Protein AF-A0A857DC77-F1 (afdb_monomer_lite)

Secondary structure (DSSP, 8-state):
-HHHHHHHHHHHHT-PPPP-TTPPPHHHHHHHHHHHHHHHHHHHHHHHHHHHHHHHHHHHHHHHHHHHHHHHHHHHHHHHHHHHHHHHHHHHT-

Sequence (94 aa):
MKELIKQINKNIIDKNFHINLEGYSKEEVDSFMEQISTMLLIVAEKNDQKDQLISELEQYIVNYKKELDQLKLENARLEASVEKLKEARNTNAR

Structure (mmCIF, N/CA/C/O backbone):
data_AF-A0A857DC77-F1
#
_entry.id   AF-A0A857DC77-F1
#
loop_
_atom_site.group_PDB
_atom_site.id
_atom_site.type_symbol
_atom_site.label_atom_id
_atom_site.label_alt_id
_atom_site.label_comp_id
_atom_site.label_asym_id
_atom_site.label_entity_id
_atom_site.label_seq_id
_atom_site.pdbx_PDB_ins_code
_atom_site.Cartn_x
_atom_site.Cartn_y
_atom_site.Cartn_z
_atom_site.occupancy
_atom_site.B_iso_or_equiv
_atom_site.auth_seq_id
_atom_site.auth_comp_id
_atom_site.auth_asym_id
_atom_site.auth_atom_id
_atom_site.pdbx_PDB_model_num
ATOM 1 N N . MET A 1 1 ? -11.001 -1.998 2.925 1.00 72.38 1 MET A N 1
ATOM 2 C CA . MET A 1 1 ? -10.594 -2.342 4.309 1.00 72.38 1 MET A CA 1
ATOM 3 C C . MET A 1 1 ? -10.989 -1.262 5.317 1.00 72.38 1 MET A C 1
ATOM 5 O O . MET A 1 1 ? -11.599 -1.607 6.318 1.00 72.38 1 MET A O 1
ATOM 9 N N . LYS A 1 2 ? -10.751 0.027 5.031 1.00 74.06 2 LYS A N 1
ATOM 10 C CA . LYS A 1 2 ? -11.216 1.166 5.849 1.00 74.06 2 LYS A CA 1
ATOM 11 C C . LYS A 1 2 ? -12.691 1.117 6.258 1.00 74.06 2 LYS A C 1
ATOM 13 O O . LYS A 1 2 ? -12.992 1.196 7.441 1.00 74.06 2 LYS A O 1
ATOM 18 N N . GLU A 1 3 ? -13.594 0.919 5.297 1.00 81.06 3 GLU A N 1
ATOM 19 C CA . GLU A 1 3 ? -15.037 0.846 5.586 1.00 81.06 3 GLU A CA 1
ATOM 20 C C . GLU A 1 3 ? -15.401 -0.327 6.502 1.00 81.06 3 GLU A C 1
ATOM 22 O O . GLU A 1 3 ? -16.224 -0.181 7.401 1.00 81.06 3 GLU A O 1
ATOM 27 N N . LEU A 1 4 ? -14.720 -1.466 6.342 1.00 84.44 4 LEU A N 1
ATOM 28 C CA . LEU A 1 4 ? -14.904 -2.626 7.211 1.00 84.44 4 LEU A CA 1
ATOM 29 C C . LEU A 1 4 ? -14.463 -2.313 8.649 1.00 84.44 4 LEU A C 1
ATOM 31 O O . LEU A 1 4 ? -15.202 -2.590 9.587 1.00 84.44 4 LEU A O 1
ATOM 35 N N . ILE A 1 5 ? -13.289 -1.695 8.830 1.00 85.19 5 ILE A N 1
ATOM 36 C CA . ILE A 1 5 ? -12.789 -1.310 10.160 1.00 85.19 5 ILE A CA 1
ATOM 37 C C . ILE A 1 5 ? -13.693 -0.252 10.797 1.00 85.19 5 ILE A C 1
ATOM 39 O O . ILE A 1 5 ? -14.022 -0.357 11.974 1.00 85.19 5 ILE A O 1
ATOM 43 N N . LYS A 1 6 ? -14.168 0.726 10.021 1.00 84.00 6 LYS A N 1
ATOM 44 C CA . LYS A 1 6 ? -15.121 1.739 10.491 1.00 84.00 6 LYS A CA 1
ATOM 45 C C . LYS A 1 6 ? -16.428 1.106 10.969 1.00 84.00 6 LYS A C 1
ATOM 47 O O . LYS A 1 6 ? -16.955 1.493 12.010 1.00 84.00 6 LYS A O 1
ATOM 52 N N . GLN A 1 7 ? -16.928 0.111 10.240 1.00 88.62 7 GLN A N 1
ATOM 53 C CA . GLN A 1 7 ? -18.123 -0.633 10.618 1.00 88.62 7 GLN A CA 1
ATOM 54 C C . GLN A 1 7 ? -17.895 -1.490 11.873 1.00 88.62 7 GLN A C 1
ATOM 56 O O . GLN A 1 7 ? -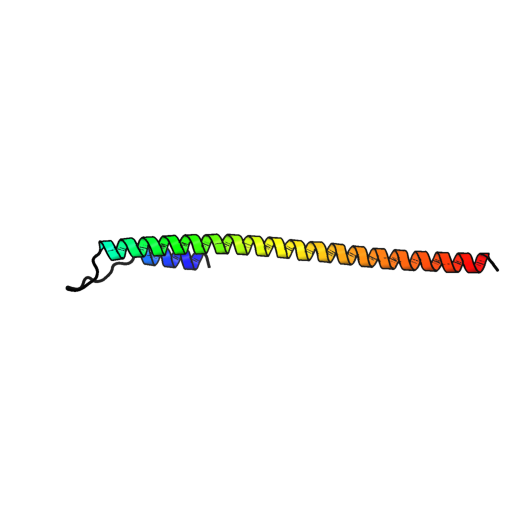18.759 -1.517 12.745 1.00 88.62 7 GLN A O 1
ATOM 61 N N . ILE A 1 8 ? -16.729 -2.131 12.012 1.00 89.69 8 ILE A N 1
ATOM 62 C CA . ILE A 1 8 ? -16.359 -2.878 13.224 1.00 89.69 8 ILE A CA 1
ATOM 63 C C . ILE A 1 8 ? -16.248 -1.942 14.434 1.00 89.69 8 ILE A C 1
ATOM 65 O O . ILE A 1 8 ? -16.841 -2.240 15.465 1.00 89.69 8 ILE A O 1
ATOM 69 N N . ASN A 1 9 ? -15.564 -0.801 14.312 1.00 88.44 9 ASN A N 1
ATOM 70 C CA . ASN A 1 9 ? -15.443 0.167 15.406 1.00 88.44 9 ASN A CA 1
ATOM 71 C C . ASN A 1 9 ? -16.807 0.701 15.838 1.00 88.44 9 ASN A C 1
ATOM 73 O O . ASN A 1 9 ? -17.082 0.779 17.032 1.00 88.44 9 ASN A O 1
ATOM 77 N N . LYS A 1 10 ? -17.695 0.993 14.883 1.00 89.69 10 LYS A N 1
ATOM 78 C CA . LYS A 1 10 ? -19.076 1.362 15.202 1.00 89.69 10 LYS A CA 1
ATOM 79 C C . LYS A 1 10 ? -19.787 0.250 15.977 1.00 89.69 10 LYS A C 1
ATOM 81 O O . LYS A 1 10 ? -20.396 0.518 17.003 1.00 89.69 10 LYS A O 1
ATOM 86 N N . ASN A 1 11 ? -19.662 -0.998 15.529 1.00 90.50 11 ASN A N 1
ATOM 87 C CA . ASN A 1 11 ? -20.270 -2.135 16.215 1.00 90.50 11 ASN A CA 1
ATOM 88 C C . ASN A 1 11 ? -19.715 -2.342 17.628 1.00 90.50 11 ASN A C 1
ATOM 90 O O . ASN A 1 11 ? -20.467 -2.791 18.482 1.00 90.50 11 ASN A O 1
ATOM 94 N N . ILE A 1 12 ? -18.432 -2.054 17.865 1.00 90.31 12 ILE A N 1
ATOM 95 C CA . ILE A 1 12 ? -17.801 -2.114 19.190 1.00 90.31 12 ILE A CA 1
ATOM 96 C C . ILE A 1 12 ? -18.405 -1.054 20.114 1.00 90.31 12 ILE A C 1
ATOM 98 O O . ILE A 1 12 ? -18.820 -1.387 21.219 1.00 90.31 12 ILE A O 1
ATOM 102 N N . ILE A 1 13 ? -18.492 0.192 19.642 1.00 88.06 13 ILE A N 1
ATOM 103 C CA . ILE A 1 13 ? -19.011 1.328 20.417 1.00 88.06 13 ILE A CA 1
ATOM 104 C C . ILE A 1 13 ? -20.497 1.141 20.739 1.00 88.06 13 ILE A C 1
ATOM 106 O O . ILE A 1 13 ? -20.927 1.375 21.863 1.00 88.06 13 ILE A O 1
ATOM 110 N N . ASP A 1 14 ? -21.277 0.678 19.764 1.00 91.00 14 ASP A N 1
ATOM 111 C CA . ASP A 1 14 ? -22.725 0.526 19.903 1.00 91.00 14 ASP A CA 1
ATOM 112 C C . ASP A 1 14 ? -23.111 -0.792 20.616 1.00 91.00 14 ASP A C 1
ATOM 114 O O . ASP A 1 14 ? -24.301 -1.099 20.770 1.00 91.00 14 ASP A O 1
ATOM 118 N N . LYS A 1 15 ? -22.135 -1.623 21.025 1.00 92.31 15 LYS A N 1
ATOM 119 C CA . LYS A 1 15 ? -22.419 -2.946 21.586 1.00 92.31 15 LYS A CA 1
ATOM 120 C C . LYS A 1 15 ? -22.937 -2.847 23.016 1.00 92.31 15 LYS A C 1
ATOM 122 O O . LYS A 1 15 ? -22.198 -2.569 23.950 1.00 92.31 15 LYS A O 1
ATOM 127 N N . ASN A 1 16 ? -24.187 -3.260 23.199 1.00 90.00 16 ASN A N 1
ATOM 128 C CA . ASN A 1 16 ? -24.733 -3.553 24.519 1.00 90.00 16 ASN A CA 1
ATOM 129 C C . ASN A 1 16 ? -24.551 -5.041 24.850 1.00 90.00 16 ASN A C 1
ATOM 131 O O . ASN A 1 16 ? -25.036 -5.918 24.124 1.00 90.00 16 ASN A O 1
ATOM 135 N N . PHE A 1 17 ? -23.835 -5.323 25.937 1.00 89.88 17 PHE A N 1
ATOM 136 C CA . PHE A 1 17 ? -23.623 -6.676 26.447 1.00 89.88 17 PHE A CA 1
ATOM 137 C C . PHE A 1 17 ? -24.727 -7.078 27.430 1.00 89.88 17 PHE A C 1
ATOM 139 O O . PHE A 1 17 ? -25.254 -6.250 28.170 1.00 89.88 17 PHE A O 1
ATOM 146 N N . HIS A 1 18 ? -25.077 -8.366 27.440 1.00 89.38 18 HIS A N 1
ATOM 147 C CA . HIS A 1 18 ? -25.980 -8.917 28.450 1.00 89.38 18 HIS A CA 1
ATOM 148 C C . HIS A 1 18 ? -25.226 -9.077 29.772 1.00 89.38 18 HIS A C 1
ATOM 150 O O . HIS A 1 18 ? -24.088 -9.545 29.780 1.00 89.38 18 HIS A O 1
ATOM 156 N N . ILE A 1 19 ? -25.869 -8.704 30.877 1.00 86.56 19 ILE A N 1
ATOM 157 C CA . ILE A 1 19 ? -25.286 -8.780 32.218 1.00 86.56 19 ILE A CA 1
ATOM 158 C C . ILE A 1 19 ? -25.656 -10.128 32.841 1.00 86.56 19 ILE A C 1
ATOM 160 O O . ILE A 1 19 ? -26.830 -10.492 32.873 1.00 86.56 19 ILE A O 1
ATOM 164 N N . ASN A 1 20 ? -24.655 -10.836 33.364 1.00 86.94 20 ASN A N 1
ATOM 165 C CA . ASN A 1 20 ? -24.812 -12.083 34.113 1.00 86.94 20 ASN A CA 1
ATOM 166 C C . ASN A 1 20 ? -24.261 -11.913 35.534 1.00 86.94 20 ASN A C 1
ATOM 168 O O . ASN A 1 20 ? -23.356 -11.111 35.752 1.00 86.94 20 ASN A O 1
ATOM 172 N N . LEU A 1 21 ? -24.782 -12.698 36.484 1.00 78.25 21 LEU A N 1
ATOM 173 C CA . LEU A 1 21 ? -24.454 -12.587 37.913 1.00 78.25 21 LEU A CA 1
ATOM 174 C C . LEU A 1 21 ? -22.960 -12.817 38.235 1.00 78.25 21 LEU A C 1
ATOM 176 O O . LEU A 1 21 ? -22.469 -12.290 39.224 1.00 78.25 21 LEU A O 1
ATOM 180 N N . GLU A 1 22 ? -22.247 -13.564 37.386 1.00 88.31 22 GLU A N 1
ATOM 181 C CA . GLU A 1 22 ? -20.803 -13.853 37.489 1.00 88.31 22 GLU A CA 1
ATOM 182 C C . GLU A 1 22 ? -20.022 -13.333 36.261 1.00 88.31 22 GLU A C 1
ATOM 184 O O . GLU A 1 22 ? -19.054 -13.940 35.806 1.00 88.31 22 GLU A O 1
ATOM 189 N N . GLY A 1 23 ? -20.491 -12.243 35.647 1.00 90.56 23 GLY A N 1
ATOM 190 C CA . GLY A 1 23 ? -19.844 -11.641 34.479 1.00 90.56 23 GLY A CA 1
ATOM 191 C C . GLY A 1 23 ? -18.622 -10.780 34.812 1.00 90.56 23 GLY A C 1
ATOM 192 O O . GLY A 1 23 ? -18.375 -10.432 35.965 1.00 90.56 23 GLY A O 1
ATOM 193 N N . TYR A 1 24 ? -17.888 -10.390 33.766 1.00 92.94 24 TYR A N 1
ATOM 194 C CA . TYR A 1 24 ? -16.873 -9.337 33.863 1.00 92.94 24 TYR A CA 1
ATOM 195 C C . TYR A 1 24 ? -17.500 -8.013 34.301 1.00 92.94 24 TYR A C 1
ATOM 197 O O . TYR A 1 24 ? -18.656 -7.726 33.967 1.00 92.94 24 TYR A O 1
ATOM 205 N N . SER A 1 25 ? -16.724 -7.193 35.012 1.00 92.56 25 SER A N 1
ATOM 206 C CA . SER A 1 25 ? -17.170 -5.841 35.331 1.00 92.56 25 SER A CA 1
ATOM 207 C C . SER A 1 25 ? -17.330 -5.026 34.050 1.00 92.56 25 SER A C 1
ATOM 209 O O . SER A 1 25 ? -16.617 -5.221 33.060 1.00 92.56 25 SER A O 1
ATOM 211 N N . LYS A 1 26 ? -18.292 -4.104 34.060 1.00 91.06 26 LYS A N 1
ATOM 212 C CA . LYS A 1 26 ? -18.547 -3.243 32.907 1.00 91.06 26 LYS A CA 1
ATOM 213 C C . LYS A 1 26 ? -17.310 -2.407 32.579 1.00 91.06 26 LYS A C 1
ATOM 215 O O . LYS A 1 26 ? -16.942 -2.286 31.419 1.00 91.06 26 LYS A O 1
ATOM 220 N N . GLU A 1 27 ? -16.655 -1.878 33.604 1.00 93.06 27 GLU A N 1
ATOM 221 C CA . GLU A 1 27 ? -15.499 -0.998 33.483 1.00 93.06 27 GLU A CA 1
ATOM 222 C C . GLU A 1 27 ? -14.302 -1.706 32.833 1.00 93.06 27 GLU A C 1
ATOM 224 O O . GLU A 1 27 ? -13.627 -1.121 31.984 1.00 93.06 27 GLU A O 1
ATOM 229 N N . GLU A 1 28 ? -14.051 -2.972 33.183 1.00 93.50 28 GLU A N 1
ATOM 230 C CA . GLU A 1 28 ? -12.995 -3.774 32.553 1.00 93.50 28 GLU A CA 1
ATOM 231 C C . GLU A 1 28 ? -13.296 -4.045 31.079 1.00 93.50 28 GLU A C 1
ATOM 233 O O . GLU A 1 28 ? -12.402 -3.928 30.238 1.00 93.50 28 GLU A O 1
ATOM 238 N N . VAL A 1 29 ? -14.550 -4.379 30.756 1.00 93.06 29 VAL A N 1
ATOM 239 C CA . VAL A 1 29 ? -14.970 -4.625 29.371 1.00 93.06 29 VAL A CA 1
ATOM 240 C C . VAL A 1 29 ? -14.867 -3.345 28.547 1.00 93.06 29 VAL A C 1
ATOM 242 O O . VAL A 1 29 ? -14.264 -3.374 27.478 1.00 93.06 29 VAL A O 1
ATOM 245 N N . ASP A 1 30 ? -15.385 -2.223 29.043 1.00 91.81 30 ASP A N 1
ATOM 246 C CA . ASP A 1 30 ? -15.362 -0.942 28.334 1.00 91.81 30 ASP A CA 1
ATOM 247 C C . ASP A 1 30 ? -13.914 -0.489 28.064 1.00 91.81 30 ASP A C 1
ATOM 249 O O . ASP A 1 30 ? -13.566 -0.176 26.923 1.00 91.81 30 ASP A O 1
ATOM 253 N N . SER A 1 31 ? -13.038 -0.559 29.075 1.00 95.12 31 SER A N 1
ATOM 254 C CA . SER A 1 31 ? -11.610 -0.225 28.944 1.00 95.12 31 SER A CA 1
ATOM 255 C C . SER A 1 31 ? -10.894 -1.122 27.930 1.00 95.12 31 SER A C 1
ATOM 257 O O . SER A 1 31 ? -10.124 -0.650 27.089 1.00 95.12 31 SER A O 1
ATOM 259 N N . PHE A 1 32 ? -11.177 -2.427 27.947 1.00 94.94 32 PHE A N 1
ATOM 260 C CA . PHE A 1 32 ? -10.605 -3.355 26.977 1.00 94.94 32 PHE A CA 1
ATOM 261 C C . PHE A 1 32 ? -11.093 -3.066 25.550 1.00 94.94 32 PHE A C 1
ATOM 263 O O . PHE A 1 32 ? -10.298 -3.045 24.608 1.00 94.94 32 PHE A O 1
ATOM 270 N N . MET A 1 33 ? -12.386 -2.795 25.370 1.00 94.44 33 MET A N 1
ATOM 271 C CA . MET A 1 33 ? -12.960 -2.496 24.056 1.00 94.44 33 MET A CA 1
ATOM 272 C C . MET A 1 33 ? -12.444 -1.164 23.490 1.00 94.44 33 MET A C 1
ATOM 274 O O . MET A 1 33 ? -12.231 -1.063 22.279 1.00 94.44 33 MET A O 1
ATOM 278 N N . GLU A 1 34 ? -12.157 -0.173 24.337 1.00 93.56 34 GLU A N 1
ATOM 279 C CA . GLU A 1 34 ? -11.504 1.078 23.933 1.00 93.56 34 GLU A CA 1
ATOM 280 C C . GLU A 1 34 ? -10.078 0.837 23.407 1.00 93.56 34 GLU A C 1
ATOM 282 O O . GLU A 1 34 ? -9.697 1.363 22.352 1.00 93.56 34 GLU A O 1
ATOM 287 N N . GLN A 1 35 ? -9.308 -0.032 24.071 1.00 95.12 35 GLN A N 1
ATOM 288 C CA . GLN A 1 35 ? -7.982 -0.440 23.593 1.00 95.12 35 GLN A CA 1
ATOM 289 C C . GLN A 1 35 ? -8.067 -1.151 22.237 1.00 95.12 35 GLN A C 1
ATOM 291 O O . GLN A 1 35 ? -7.282 -0.850 21.334 1.00 95.12 35 GLN A O 1
ATOM 296 N N . ILE A 1 36 ? -9.037 -2.054 22.057 1.00 93.94 36 ILE A N 1
ATOM 297 C CA . ILE A 1 36 ? -9.273 -2.744 20.779 1.00 93.94 36 ILE A CA 1
ATOM 298 C C . ILE A 1 36 ? -9.636 -1.749 19.673 1.00 93.94 36 ILE A C 1
ATOM 300 O O . ILE A 1 36 ? -9.047 -1.801 18.594 1.00 93.94 36 ILE A O 1
ATOM 304 N N . SER A 1 37 ? -10.546 -0.812 19.942 1.00 91.00 37 SER A N 1
ATOM 305 C CA . SER A 1 37 ? -10.948 0.229 18.986 1.00 91.00 37 SER A CA 1
ATOM 306 C C . SER A 1 37 ? -9.760 1.098 18.552 1.00 91.00 37 SER A C 1
ATOM 308 O O . SER A 1 37 ? -9.564 1.356 17.359 1.00 91.00 37 SER A O 1
ATOM 310 N N . THR 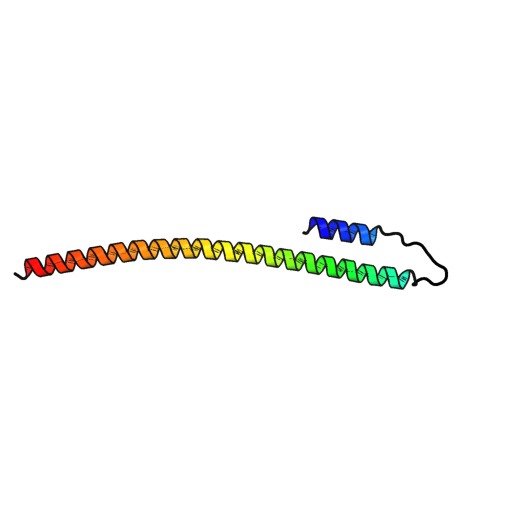A 1 38 ? -8.906 1.475 19.508 1.00 92.31 38 THR A N 1
ATOM 311 C CA . THR A 1 38 ? -7.676 2.238 19.252 1.00 92.31 38 THR A CA 1
ATOM 312 C C . THR A 1 38 ? -6.690 1.443 18.397 1.00 92.31 38 THR A C 1
ATOM 314 O O . THR A 1 38 ? -6.160 1.956 17.411 1.00 92.31 38 THR A O 1
ATOM 317 N N . MET A 1 39 ? -6.466 0.166 18.722 1.00 93.25 39 MET A N 1
ATOM 318 C CA . MET A 1 39 ? -5.597 -0.709 17.932 1.00 93.25 39 MET A CA 1
ATOM 319 C C . MET A 1 39 ? -6.107 -0.877 16.497 1.00 93.25 39 MET A C 1
ATOM 321 O O . MET A 1 39 ? -5.313 -0.826 15.558 1.00 93.25 39 MET A O 1
ATOM 325 N N . LEU A 1 40 ? -7.421 -1.029 16.310 1.00 91.38 40 LEU A N 1
ATOM 326 C CA . LEU A 1 40 ? -8.037 -1.122 14.986 1.00 91.38 40 LEU A CA 1
ATOM 327 C C . LEU A 1 40 ? -7.810 0.144 14.154 1.00 91.38 40 LEU A C 1
ATOM 329 O O . LEU A 1 40 ? -7.510 0.038 12.963 1.00 91.38 40 LEU A O 1
ATOM 333 N N . LEU A 1 41 ? -7.892 1.325 14.773 1.00 89.12 41 LEU A N 1
ATOM 334 C CA . LEU A 1 41 ? -7.604 2.592 14.102 1.00 89.12 41 LEU A CA 1
ATOM 335 C C . LEU A 1 41 ? -6.140 2.665 13.644 1.00 89.12 41 LEU A C 1
ATOM 337 O O . LEU A 1 41 ? -5.880 2.930 12.473 1.00 89.12 41 LEU A O 1
ATOM 341 N N . ILE A 1 42 ? -5.194 2.334 14.527 1.00 92.56 42 ILE A N 1
ATOM 342 C CA . ILE A 1 42 ? -3.755 2.323 14.208 1.00 92.56 42 ILE A CA 1
ATOM 343 C C . ILE A 1 42 ? -3.450 1.350 13.062 1.00 92.56 42 ILE A C 1
ATOM 345 O O . ILE A 1 42 ? -2.643 1.644 12.179 1.00 92.56 42 ILE A O 1
ATOM 349 N N . VAL A 1 43 ? -4.075 0.170 13.064 1.00 91.75 43 VAL A N 1
ATOM 350 C CA . VAL A 1 43 ? -3.902 -0.817 11.989 1.00 91.75 43 VAL A CA 1
ATOM 351 C C . VAL A 1 43 ? -4.451 -0.288 10.665 1.00 91.75 43 VAL A C 1
ATOM 353 O O . VAL A 1 43 ? -3.799 -0.467 9.635 1.00 91.75 43 VAL A O 1
ATOM 356 N N . ALA A 1 44 ? -5.607 0.383 10.678 1.00 89.94 44 ALA A N 1
ATOM 357 C CA . ALA A 1 44 ? -6.170 1.000 9.481 1.00 89.94 44 ALA A CA 1
ATOM 358 C C . ALA A 1 44 ? -5.215 2.046 8.889 1.00 89.94 44 ALA A C 1
ATOM 360 O O . ALA A 1 44 ? -4.875 1.953 7.711 1.00 89.94 44 ALA A O 1
ATOM 361 N N . GLU A 1 45 ? -4.719 2.967 9.718 1.00 91.38 45 GLU A N 1
ATOM 362 C CA . GLU A 1 45 ? -3.787 4.019 9.299 1.00 91.38 45 GLU A CA 1
ATOM 363 C C . GLU A 1 45 ? -2.491 3.445 8.721 1.00 91.38 45 GLU A C 1
ATOM 365 O O . GLU A 1 45 ? -2.024 3.878 7.668 1.00 91.38 45 GLU A O 1
ATOM 370 N N . LYS A 1 46 ? -1.918 2.424 9.368 1.00 93.75 46 LYS A N 1
ATOM 371 C CA . LYS A 1 46 ? -0.707 1.761 8.864 1.00 93.75 46 LYS A CA 1
ATOM 372 C C . LYS A 1 46 ? -0.932 1.062 7.530 1.00 93.75 46 LYS A C 1
ATOM 374 O O . LYS A 1 46 ? -0.015 1.028 6.713 1.00 93.75 46 LYS A O 1
ATOM 379 N N . ASN A 1 47 ? -2.109 0.485 7.308 1.00 92.19 47 ASN A N 1
ATOM 380 C CA . ASN A 1 47 ? -2.427 -0.104 6.012 1.00 92.19 47 ASN A CA 1
ATOM 381 C C . ASN A 1 47 ? -2.576 0.968 4.936 1.00 92.19 47 ASN A C 1
ATOM 383 O O . ASN A 1 47 ? -2.014 0.793 3.864 1.00 92.19 47 ASN A O 1
ATOM 387 N N . ASP A 1 48 ? -3.213 2.102 5.234 1.00 91.62 48 ASP A N 1
ATOM 388 C CA . ASP A 1 48 ? -3.301 3.203 4.270 1.00 91.62 48 ASP A CA 1
ATOM 389 C C . ASP A 1 48 ? -1.918 3.725 3.861 1.00 91.62 48 ASP A C 1
ATOM 391 O O . ASP A 1 48 ? -1.663 3.961 2.682 1.00 91.62 48 ASP A O 1
ATOM 395 N N . GLN A 1 49 ? -1.007 3.877 4.826 1.00 94.81 49 GLN A N 1
ATOM 396 C CA . GLN A 1 49 ? 0.373 4.289 4.559 1.00 94.81 49 GLN A CA 1
ATOM 397 C C . GLN A 1 49 ? 1.105 3.278 3.670 1.00 94.81 49 GLN A C 1
ATOM 399 O O . GLN A 1 49 ? 1.856 3.659 2.774 1.00 94.81 49 GLN A O 1
ATOM 404 N N . LYS A 1 50 ? 0.883 1.978 3.900 1.00 95.06 50 LYS A N 1
ATOM 405 C CA . LYS A 1 50 ? 1.452 0.921 3.057 1.00 95.06 50 LYS A CA 1
ATOM 406 C C . LYS A 1 50 ? 0.864 0.937 1.652 1.00 95.06 50 LYS A C 1
ATOM 408 O O . LYS A 1 50 ? 1.628 0.806 0.704 1.00 95.06 50 LYS A O 1
ATOM 413 N N . ASP A 1 51 ? -0.443 1.125 1.516 1.00 95.56 51 ASP A N 1
ATOM 414 C CA . ASP A 1 51 ? -1.114 1.195 0.216 1.00 95.56 51 ASP A CA 1
ATOM 415 C C . ASP A 1 51 ? -0.605 2.396 -0.600 1.00 95.56 51 ASP A C 1
ATOM 417 O O . ASP A 1 51 ? -0.325 2.265 -1.791 1.00 95.56 51 ASP A O 1
ATOM 421 N N . GLN A 1 52 ? -0.395 3.547 0.049 1.00 96.56 52 GLN A N 1
ATOM 422 C CA . GLN A 1 52 ? 0.231 4.720 -0.57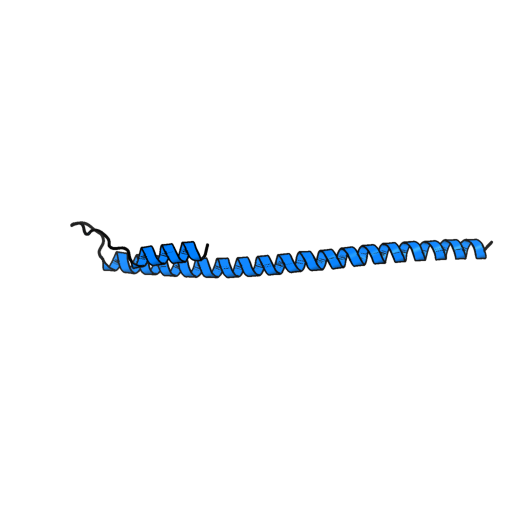2 1.00 96.56 52 GLN A CA 1
ATOM 423 C C . GLN A 1 52 ? 1.655 4.419 -1.046 1.00 96.56 52 GLN A C 1
ATOM 425 O O . GLN A 1 52 ? 1.981 4.664 -2.205 1.00 96.56 52 GLN A O 1
ATOM 430 N N . LEU A 1 53 ? 2.483 3.823 -0.184 1.00 97.62 53 LEU A N 1
ATOM 431 C CA . LEU A 1 53 ? 3.856 3.464 -0.536 1.00 97.62 53 LEU A CA 1
ATOM 432 C C . LEU A 1 53 ? 3.913 2.446 -1.685 1.00 97.62 53 LEU A C 1
ATOM 434 O O . LEU A 1 53 ? 4.759 2.565 -2.569 1.00 97.62 53 LEU A O 1
ATOM 438 N N . ILE A 1 54 ? 3.019 1.454 -1.698 1.00 97.69 54 ILE A N 1
ATOM 439 C CA . ILE A 1 54 ? 2.910 0.491 -2.801 1.00 97.69 54 ILE A CA 1
ATOM 440 C C . ILE A 1 54 ? 2.597 1.233 -4.099 1.00 97.69 54 ILE A C 1
ATOM 442 O O . ILE A 1 54 ? 3.307 1.039 -5.084 1.00 97.69 54 ILE A O 1
ATOM 446 N N . SER A 1 55 ? 1.611 2.132 -4.086 1.00 97.88 55 SER A N 1
ATOM 447 C CA . SER A 1 55 ? 1.250 2.921 -5.266 1.00 97.88 55 SER A CA 1
ATOM 448 C C . SER A 1 55 ? 2.413 3.781 -5.777 1.00 97.88 55 SER A C 1
ATOM 450 O O . SER A 1 55 ? 2.607 3.893 -6.988 1.00 97.88 55 SER A O 1
ATOM 452 N N . GLU A 1 56 ? 3.201 4.382 -4.885 1.00 98.00 56 GLU A N 1
ATOM 453 C CA . GLU A 1 56 ? 4.390 5.158 -5.257 1.00 98.00 56 GLU A CA 1
ATOM 454 C C . GLU A 1 56 ? 5.473 4.274 -5.887 1.00 98.00 56 GLU A C 1
ATOM 456 O O . GLU A 1 56 ? 6.025 4.603 -6.940 1.00 98.00 56 GLU A O 1
ATOM 461 N N . LEU A 1 57 ? 5.758 3.120 -5.279 1.00 98.06 57 LEU A N 1
ATOM 462 C CA . LEU A 1 57 ? 6.744 2.164 -5.784 1.00 98.06 57 LEU A CA 1
ATOM 463 C C . LEU A 1 57 ? 6.341 1.591 -7.146 1.00 98.06 57 LEU A C 1
ATOM 465 O O . LEU A 1 57 ? 7.183 1.470 -8.037 1.00 98.06 57 LEU A O 1
ATOM 469 N N . GLU A 1 58 ? 5.061 1.289 -7.344 1.00 98.25 58 GLU A N 1
ATOM 470 C CA . GLU A 1 58 ? 4.524 0.863 -8.636 1.00 98.25 58 GLU A CA 1
ATOM 471 C C . GLU A 1 58 ? 4.729 1.938 -9.709 1.00 98.25 58 GLU A C 1
ATOM 473 O O . GLU A 1 58 ? 5.166 1.628 -10.824 1.00 98.25 58 GLU A O 1
ATOM 478 N N . GLN A 1 59 ? 4.510 3.209 -9.367 1.00 98.19 59 GLN A N 1
ATOM 479 C CA . GLN A 1 59 ? 4.756 4.319 -10.282 1.00 98.19 59 GLN A CA 1
ATOM 480 C C . GLN A 1 59 ? 6.243 4.448 -10.642 1.00 98.19 59 GLN A C 1
ATOM 482 O O . GLN A 1 59 ? 6.572 4.644 -11.818 1.00 98.19 59 GLN A O 1
ATOM 487 N N . TYR A 1 60 ? 7.152 4.287 -9.674 1.00 97.94 60 TYR A N 1
ATOM 488 C CA . 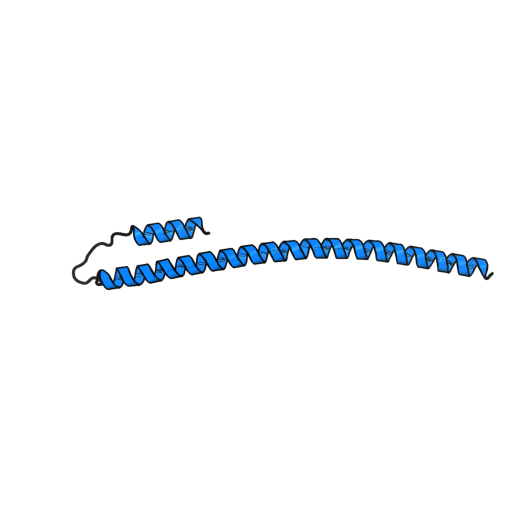TYR A 1 60 ? 8.591 4.268 -9.948 1.00 97.94 60 TYR A CA 1
ATOM 489 C C . TYR A 1 60 ? 8.979 3.123 -10.881 1.00 97.94 60 TYR A C 1
ATOM 491 O O . TYR A 1 60 ? 9.715 3.346 -11.840 1.00 97.94 60 TYR A O 1
ATOM 499 N N . ILE A 1 61 ? 8.442 1.918 -10.673 1.00 97.62 61 ILE A N 1
ATOM 500 C CA . ILE A 1 61 ? 8.695 0.769 -11.554 1.00 97.62 61 ILE A CA 1
ATOM 501 C C . ILE A 1 61 ? 8.258 1.076 -12.989 1.00 97.62 61 ILE A C 1
ATOM 503 O O . ILE A 1 61 ? 8.991 0.775 -13.932 1.00 97.62 61 ILE A O 1
ATOM 507 N N . VAL A 1 62 ? 7.081 1.676 -13.178 1.00 98.31 62 VAL A N 1
ATOM 508 C CA . VAL A 1 62 ? 6.593 2.063 -14.511 1.00 98.31 62 VAL A CA 1
ATOM 509 C C . VAL A 1 62 ? 7.520 3.092 -15.157 1.00 98.31 62 VAL A C 1
ATOM 511 O O . VAL A 1 62 ? 7.852 2.957 -16.336 1.00 98.31 62 VAL A O 1
ATOM 514 N N . ASN A 1 63 ? 7.957 4.097 -14.402 1.00 97.94 63 ASN A N 1
ATOM 515 C CA . ASN A 1 63 ? 8.840 5.144 -14.910 1.00 97.94 63 ASN A CA 1
ATOM 516 C C . ASN A 1 63 ? 10.212 4.582 -15.304 1.00 97.94 63 ASN A C 1
ATOM 518 O O . ASN A 1 63 ? 10.653 4.800 -16.432 1.00 97.94 63 ASN A O 1
ATOM 522 N N . TYR A 1 64 ? 10.836 3.781 -14.439 1.00 97.81 64 TYR A N 1
ATOM 523 C CA . TYR A 1 64 ? 12.131 3.165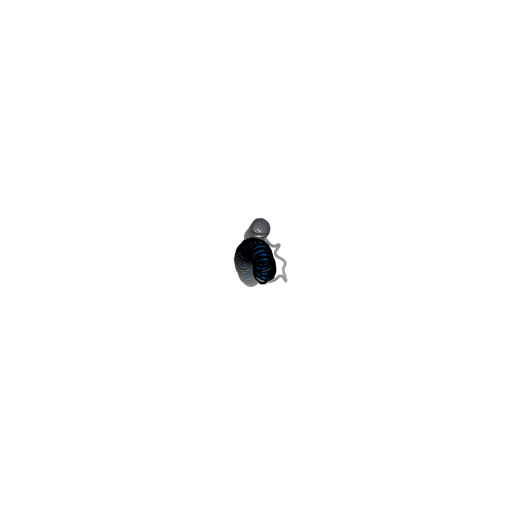 -14.729 1.00 97.81 64 TYR A CA 1
ATOM 524 C C . TYR A 1 64 ? 12.071 2.181 -15.895 1.00 97.81 64 TYR A C 1
ATOM 526 O O . TYR A 1 64 ? 13.010 2.114 -16.681 1.00 97.81 64 TYR A O 1
ATOM 534 N N . LYS A 1 65 ? 10.966 1.443 -16.069 1.00 98.00 65 LYS A N 1
ATOM 535 C CA . LYS A 1 65 ? 10.780 0.596 -17.259 1.00 98.00 65 LYS A CA 1
ATOM 536 C C . LYS A 1 65 ? 10.773 1.421 -18.545 1.00 98.00 65 LYS A C 1
ATOM 538 O O . LYS A 1 65 ? 11.449 1.047 -19.497 1.00 98.00 65 LYS A O 1
ATOM 543 N N . LYS A 1 66 ? 10.062 2.554 -18.562 1.00 97.81 66 LYS A N 1
ATOM 544 C CA . LYS A 1 66 ? 10.033 3.454 -19.727 1.00 97.81 66 LYS A CA 1
ATOM 545 C C . LYS A 1 66 ? 11.417 4.011 -20.046 1.00 97.81 66 LYS A C 1
ATOM 547 O O . LYS A 1 66 ? 11.810 4.015 -21.208 1.00 97.81 66 LYS A O 1
ATOM 552 N N . GLU A 1 67 ? 12.145 4.461 -19.030 1.00 97.94 67 GLU A N 1
ATOM 553 C CA . GLU A 1 67 ? 13.506 4.977 -19.192 1.00 97.94 67 GLU A CA 1
ATOM 554 C C . GLU A 1 67 ? 14.456 3.892 -19.719 1.00 97.94 67 GLU A C 1
ATOM 556 O O . GLU A 1 67 ? 15.214 4.114 -20.661 1.00 97.94 67 GLU A O 1
ATOM 561 N N . LEU A 1 68 ? 14.351 2.676 -19.184 1.00 97.44 68 LEU A N 1
ATOM 562 C CA . LEU A 1 68 ? 15.149 1.535 -19.618 1.00 97.44 68 LEU A CA 1
ATOM 563 C C . LEU A 1 68 ? 14.870 1.154 -21.081 1.00 97.44 68 LEU A C 1
ATOM 565 O O . LEU A 1 68 ? 15.805 0.851 -21.822 1.00 97.44 68 LEU A O 1
ATOM 569 N N . ASP A 1 69 ? 13.613 1.199 -21.521 1.00 97.69 69 ASP A N 1
ATOM 570 C CA . ASP A 1 69 ? 13.249 0.941 -22.918 1.00 97.69 69 ASP A CA 1
ATOM 571 C C . ASP A 1 69 ? 13.764 2.040 -23.863 1.00 97.69 69 ASP A C 1
ATOM 573 O O . ASP A 1 69 ? 14.250 1.736 -24.956 1.00 97.69 69 ASP A O 1
ATOM 577 N N . GLN A 1 70 ? 13.732 3.307 -23.434 1.00 97.19 70 GLN A N 1
ATOM 578 C CA . GLN A 1 70 ? 14.309 4.425 -24.188 1.00 97.19 70 GLN A CA 1
ATOM 579 C C . GLN A 1 70 ? 15.822 4.270 -24.360 1.00 97.19 70 GLN A C 1
ATOM 581 O O . GLN A 1 70 ? 16.323 4.354 -25.482 1.00 97.19 70 GLN A O 1
ATOM 586 N N . LEU A 1 71 ? 16.537 3.967 -23.274 1.00 97.38 71 LEU A N 1
ATOM 587 C CA . LEU A 1 71 ? 17.984 3.759 -23.304 1.00 97.38 71 LEU A CA 1
ATOM 588 C C . LEU A 1 71 ? 18.372 2.562 -24.176 1.00 97.38 71 LEU A C 1
ATOM 590 O O . LEU A 1 71 ? 19.349 2.632 -24.917 1.00 97.38 71 LEU A O 1
ATOM 594 N N . LYS A 1 72 ? 17.597 1.471 -24.149 1.00 97.75 72 LYS A N 1
ATOM 595 C CA . LYS A 1 72 ? 17.817 0.323 -25.045 1.00 97.75 72 LYS A CA 1
ATOM 596 C C . LYS A 1 72 ? 17.680 0.705 -26.514 1.00 97.75 72 LYS A C 1
ATOM 598 O O . LYS A 1 72 ? 18.504 0.290 -27.327 1.00 97.75 72 LYS A O 1
ATOM 603 N N . LEU A 1 73 ? 16.651 1.480 -26.853 1.00 97.19 73 LEU A N 1
ATOM 604 C CA . LEU A 1 73 ? 16.427 1.935 -28.222 1.00 97.19 73 LEU A CA 1
ATOM 605 C C . LEU A 1 73 ? 17.560 2.854 -28.694 1.00 97.19 73 LEU A C 1
ATOM 607 O O . LEU A 1 73 ? 18.055 2.710 -29.813 1.00 97.19 73 LEU A O 1
ATOM 611 N N . GLU A 1 74 ? 17.978 3.786 -27.841 1.00 97.00 74 GLU A N 1
ATOM 612 C CA . GLU A 1 74 ? 19.083 4.692 -28.135 1.00 97.00 74 GLU A CA 1
ATOM 613 C C . GLU A 1 74 ? 20.400 3.934 -28.312 1.00 97.00 74 GLU A C 1
ATOM 615 O O . GLU A 1 74 ? 21.109 4.168 -29.291 1.00 97.00 74 GLU A O 1
ATOM 620 N N . ASN A 1 75 ? 20.686 2.965 -27.441 1.00 96.62 75 ASN A N 1
ATOM 621 C CA . ASN A 1 75 ? 21.895 2.159 -27.542 1.00 96.62 75 ASN A CA 1
ATOM 622 C C . ASN A 1 75 ? 21.929 1.356 -28.852 1.00 96.62 75 ASN A C 1
ATOM 624 O O . ASN A 1 75 ? 22.905 1.434 -29.594 1.00 96.62 75 ASN A O 1
ATOM 628 N N . ALA A 1 76 ? 20.826 0.695 -29.220 1.00 97.00 76 ALA A N 1
ATOM 629 C CA . ALA A 1 76 ? 20.725 -0.021 -30.494 1.00 97.00 76 ALA A CA 1
ATOM 630 C C . ALA A 1 76 ? 20.940 0.906 -31.709 1.00 97.00 76 ALA A C 1
ATOM 632 O O . ALA A 1 76 ? 21.590 0.539 -32.692 1.00 97.00 76 ALA A O 1
ATOM 633 N N . ARG A 1 77 ? 20.425 2.142 -31.650 1.00 96.88 77 ARG A N 1
ATOM 634 C CA . ARG A 1 77 ? 20.635 3.152 -32.699 1.00 96.88 77 ARG A CA 1
ATOM 635 C C . ARG A 1 77 ? 22.100 3.587 -32.791 1.00 96.88 77 ARG A C 1
ATOM 637 O O . ARG A 1 77 ? 22.615 3.766 -33.902 1.00 96.88 77 ARG A O 1
ATOM 644 N N . LEU A 1 78 ? 22.755 3.800 -31.653 1.00 96.75 78 LEU A N 1
ATOM 645 C CA . LEU A 1 78 ? 24.163 4.183 -31.595 1.00 96.75 78 LEU A CA 1
ATOM 646 C C . LEU A 1 78 ? 25.057 3.051 -32.105 1.00 96.75 78 LEU A C 1
ATOM 648 O O . LEU A 1 78 ? 25.911 3.309 -32.950 1.00 96.75 78 LEU A O 1
ATOM 652 N N . GLU A 1 79 ? 24.807 1.807 -31.697 1.00 97.06 79 GLU A N 1
ATOM 653 C CA . GLU A 1 79 ? 25.516 0.618 -32.186 1.00 97.06 79 GLU A CA 1
ATOM 654 C C . GLU A 1 79 ? 25.431 0.499 -33.713 1.00 97.06 79 GLU A C 1
ATOM 656 O O . GLU A 1 79 ? 26.457 0.388 -34.387 1.00 97.06 79 GLU A O 1
ATOM 661 N N . ALA A 1 80 ? 24.231 0.639 -34.284 1.00 96.19 80 ALA A N 1
ATOM 662 C CA . ALA A 1 80 ? 24.042 0.631 -35.734 1.00 96.19 80 ALA A CA 1
ATOM 663 C C . ALA A 1 80 ? 24.785 1.780 -36.444 1.00 96.19 80 ALA A C 1
ATOM 665 O O . ALA A 1 80 ? 25.259 1.625 -37.571 1.00 96.19 80 ALA A O 1
ATOM 666 N N . SER A 1 81 ? 24.888 2.947 -35.805 1.00 95.31 81 SER A N 1
ATOM 667 C CA . SER A 1 81 ? 25.607 4.100 -36.363 1.00 95.31 81 SER A CA 1
ATOM 668 C C . SER A 1 81 ? 27.121 3.889 -36.330 1.00 95.31 81 SER A C 1
ATOM 670 O O . SER A 1 81 ? 27.809 4.196 -37.303 1.00 95.31 81 SER A O 1
ATOM 672 N N . VAL A 1 82 ? 27.636 3.322 -35.237 1.00 95.81 82 VAL A N 1
ATOM 673 C CA . VAL A 1 82 ? 29.047 2.945 -35.096 1.00 95.81 82 VAL A CA 1
ATOM 674 C C . VAL A 1 82 ? 29.436 1.914 -36.152 1.00 95.81 82 VAL A C 1
ATOM 676 O O . VAL A 1 82 ? 30.497 2.049 -36.760 1.00 95.81 82 VAL A O 1
ATOM 679 N N . GLU A 1 83 ? 28.585 0.922 -36.414 1.00 95.31 83 GLU A N 1
ATOM 680 C CA . GLU A 1 83 ? 28.881 -0.111 -37.408 1.00 95.31 83 GLU A CA 1
ATOM 681 C C . GLU A 1 83 ? 28.979 0.466 -38.826 1.00 95.31 83 GLU A C 1
ATOM 683 O O . GLU A 1 83 ? 29.981 0.257 -39.509 1.00 95.31 83 GLU A O 1
ATOM 688 N N . LYS A 1 84 ? 28.035 1.331 -39.222 1.00 94.38 84 LYS A N 1
ATOM 689 C CA . LYS A 1 84 ? 28.102 2.047 -40.510 1.00 94.38 84 LYS A CA 1
ATOM 690 C C . LYS A 1 84 ? 29.380 2.872 -40.670 1.00 94.38 84 LYS A C 1
ATOM 692 O O . LYS A 1 84 ? 29.955 2.924 -41.755 1.00 94.38 84 LYS A O 1
ATOM 697 N N . LEU A 1 85 ? 29.837 3.530 -39.603 1.00 93.88 85 LEU A N 1
ATOM 698 C CA . LEU A 1 85 ? 31.080 4.307 -39.630 1.00 93.88 85 LEU A CA 1
ATOM 699 C C . LEU A 1 85 ? 32.316 3.412 -39.783 1.00 93.88 85 LEU A C 1
ATOM 701 O O . LEU A 1 85 ? 33.254 3.785 -40.490 1.00 93.88 85 LEU A O 1
ATOM 705 N N . LYS A 1 86 ? 32.329 2.230 -39.154 1.00 93.50 86 LYS A N 1
ATOM 706 C CA . LYS A 1 86 ? 33.403 1.242 -39.333 1.00 93.50 86 LYS A CA 1
ATOM 707 C C . LYS A 1 86 ? 33.449 0.726 -40.767 1.00 93.50 86 LYS A C 1
ATOM 709 O O . LYS A 1 86 ? 34.527 0.693 -41.357 1.00 93.50 86 LYS A O 1
ATOM 714 N N . GLU A 1 87 ? 32.300 0.374 -41.336 1.00 91.75 87 GLU A N 1
ATOM 715 C CA . GLU A 1 87 ? 32.192 -0.066 -42.730 1.00 91.75 87 GLU A CA 1
ATOM 716 C C . GLU A 1 87 ? 32.698 1.013 -43.695 1.00 91.75 87 GLU A C 1
ATOM 718 O O . GLU A 1 87 ? 33.571 0.732 -44.515 1.00 91.75 87 GLU A O 1
ATOM 723 N N . ALA A 1 88 ? 32.238 2.260 -43.537 1.00 89.56 88 ALA A N 1
ATOM 724 C CA . ALA A 1 88 ? 32.653 3.395 -44.366 1.00 89.56 88 ALA A CA 1
ATOM 725 C C . ALA A 1 88 ? 34.157 3.709 -44.261 1.00 89.56 88 ALA A C 1
ATOM 727 O O . ALA A 1 88 ? 34.799 4.097 -45.238 1.00 89.56 88 ALA A O 1
ATOM 728 N N . ARG A 1 89 ? 34.752 3.543 -43.075 1.00 86.94 89 ARG A N 1
ATOM 729 C CA . ARG A 1 89 ? 36.201 3.696 -42.891 1.00 86.94 89 ARG A CA 1
ATOM 730 C C . ARG A 1 89 ? 36.979 2.599 -43.618 1.00 86.94 89 ARG A C 1
ATOM 732 O O . ARG A 1 89 ? 38.016 2.886 -44.207 1.00 86.94 89 ARG A O 1
ATOM 739 N N . ASN A 1 90 ? 36.495 1.361 -43.571 1.00 82.00 90 ASN A N 1
ATOM 740 C CA . ASN A 1 90 ? 37.161 0.217 -44.189 1.00 82.00 90 ASN A CA 1
ATOM 741 C C . ASN A 1 90 ? 37.084 0.244 -45.723 1.00 82.00 90 ASN A C 1
ATOM 743 O O . ASN A 1 90 ? 38.009 -0.234 -46.377 1.00 82.00 90 ASN A O 1
ATOM 747 N N . THR A 1 91 ? 36.023 0.810 -46.305 1.00 78.44 91 THR A N 1
ATOM 748 C CA . THR A 1 91 ? 35.923 1.033 -47.756 1.00 78.44 91 THR A CA 1
ATOM 749 C C . THR A 1 91 ? 36.802 2.180 -48.243 1.00 78.44 91 THR A C 1
ATOM 751 O O . THR A 1 91 ? 37.384 2.054 -49.310 1.00 78.44 91 THR A O 1
ATOM 754 N N . ASN A 1 92 ? 36.963 3.256 -47.467 1.00 71.56 92 ASN A N 1
ATOM 755 C CA . ASN A 1 92 ? 37.832 4.387 -47.832 1.00 71.56 92 ASN A CA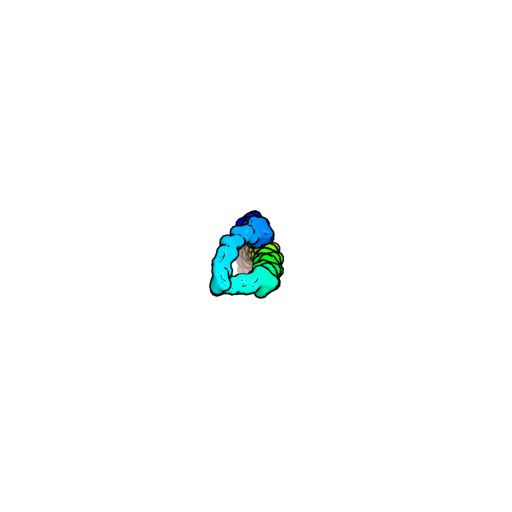 1
ATOM 756 C C . ASN A 1 92 ? 39.339 4.119 -47.637 1.00 71.56 92 ASN A C 1
ATOM 758 O O . ASN A 1 92 ? 40.161 4.922 -48.069 1.00 71.56 92 ASN A O 1
ATOM 762 N N . ALA A 1 93 ? 39.708 3.038 -46.945 1.00 63.62 93 ALA A N 1
ATOM 763 C CA . ALA A 1 93 ? 41.098 2.639 -46.708 1.00 63.62 93 ALA A CA 1
ATOM 764 C C . ALA A 1 93 ? 41.629 1.599 -47.720 1.00 63.62 93 ALA A C 1
ATOM 766 O O . ALA A 1 93 ? 42.765 1.146 -47.574 1.00 63.62 93 ALA A O 1
ATOM 767 N N . ARG A 1 94 ? 40.812 1.195 -48.702 1.00 51.97 94 ARG A N 1
ATOM 768 C CA . ARG A 1 94 ? 41.169 0.313 -49.825 1.00 51.97 94 ARG A CA 1
ATOM 769 C C . ARG A 1 94 ? 41.242 1.113 -51.116 1.00 51.97 94 ARG A C 1
ATOM 771 O O . ARG A 1 94 ? 42.098 0.749 -51.948 1.00 51.97 94 ARG A O 1
#

Radius of gyration: 32.23 Å; chains: 1; bounding box: 67×19×88 Å

Foldseek 3Di:
DVVVLVVVLVCLVPDDDDDDPPDDDPVVSNVVSVVVNVVSVVVVVVVVVVVVVVVVVVVVVVVVVVVVVVVVVVVVVVVVVVVVVVVVVVVVVD

pLDDT: mean 91.51, std 7.63, range [51.97, 98.31]